Protein AF-A0A920QFX6-F1 (afdb_monomer_lite)

Foldseek 3Di:
DPDQVVQVVQADPVDGSAHEDEWEAPPDPRLVVVVVVCVVVVVVVHYDHDHPNVVPPVPPD

Radius of gyration: 12.04 Å; chains: 1; bounding box: 28×29×25 Å

Sequence (61 aa):
MKRADIAALFADPEAPGKGRMTSCISGWTCYTINLVKHKVYGLDKFYTNFDPGLGGALMRL

Secondary structure (DSSP, 8-state):
--SHHHHHTTB-TTSTTSEEEE-PPTTSHHHHHHHHHHHHTTGGGTEEEE-TIIIIIS---

pLDDT: mean 80.98, std 13.86, range [37.88, 93.88]

Structure (mmCIF, N/CA/C/O backbone):
data_AF-A0A920QFX6-F1
#
_entry.id   AF-A0A920QFX6-F1
#
loop_
_atom_site.group_PDB
_atom_site.id
_atom_site.type_symbol
_atom_site.label_atom_id
_atom_site.label_alt_id
_atom_site.label_comp_id
_atom_site.label_asym_id
_atom_site.label_entity_id
_atom_site.label_seq_id
_atom_site.pdbx_PDB_ins_code
_atom_site.Cartn_x
_atom_site.Cartn_y
_atom_site.Cartn_z
_atom_site.occupancy
_atom_site.B_iso_or_equiv
_atom_site.auth_seq_id
_atom_site.auth_comp_id
_atom_site.auth_asym_id
_atom_site.auth_atom_id
_atom_site.pdbx_PDB_model_num
ATOM 1 N N . MET A 1 1 ? -10.668 5.706 1.738 1.00 69.12 1 MET A N 1
ATOM 2 C CA . MET A 1 1 ? -9.689 4.624 1.993 1.00 69.12 1 MET A CA 1
ATOM 3 C C . MET A 1 1 ? -9.262 4.494 3.458 1.00 69.12 1 MET A C 1
ATOM 5 O O . MET A 1 1 ? -9.195 3.364 3.899 1.00 69.12 1 MET A O 1
ATOM 9 N N . LYS A 1 2 ? -9.058 5.557 4.259 1.00 80.12 2 LYS A N 1
ATOM 10 C CA . LYS A 1 2 ? -8.687 5.473 5.703 1.00 80.12 2 LYS A CA 1
ATOM 11 C C . LYS A 1 2 ? -9.802 4.985 6.659 1.00 80.12 2 LYS A C 1
ATOM 13 O O . LYS A 1 2 ? -9.971 5.536 7.742 1.00 80.12 2 LYS A O 1
ATOM 18 N N . ARG A 1 3 ? -10.627 4.029 6.239 1.00 83.75 3 ARG A N 1
ATOM 19 C CA . ARG A 1 3 ? -11.695 3.462 7.069 1.00 83.75 3 ARG A CA 1
ATOM 20 C C . ARG A 1 3 ? -11.604 1.943 7.038 1.00 83.75 3 ARG A C 1
ATOM 22 O O . ARG A 1 3 ? -11.341 1.374 5.979 1.00 83.75 3 ARG A O 1
ATOM 29 N N . ALA A 1 4 ? -11.833 1.318 8.188 1.00 81.38 4 ALA A N 1
ATOM 30 C CA . ALA A 1 4 ? -11.735 -0.129 8.346 1.00 81.38 4 ALA A CA 1
ATOM 31 C C . ALA A 1 4 ? -12.826 -0.885 7.571 1.00 81.38 4 ALA A C 1
ATOM 33 O O . ALA A 1 4 ? -12.555 -1.938 7.013 1.00 81.38 4 ALA A O 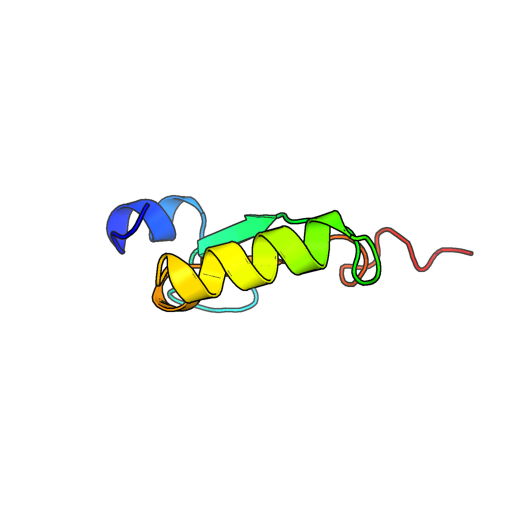1
ATOM 34 N N . ASP A 1 5 ? -14.028 -0.320 7.460 1.00 87.31 5 ASP A N 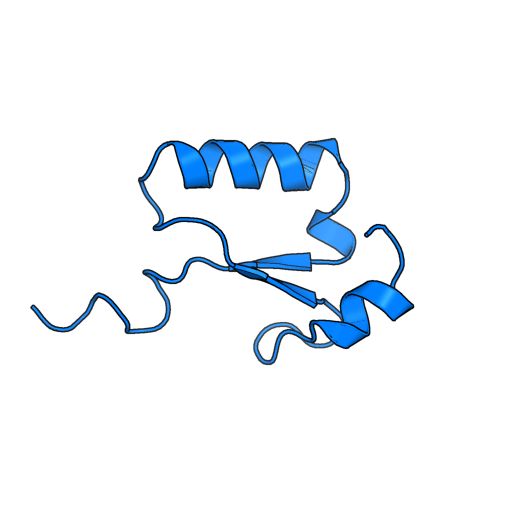1
ATOM 35 C CA . ASP A 1 5 ? -15.126 -0.907 6.688 1.00 87.31 5 ASP A CA 1
ATOM 36 C C . ASP A 1 5 ? -14.823 -0.942 5.182 1.00 87.31 5 ASP A C 1
ATOM 38 O O . ASP A 1 5 ? -15.111 -1.926 4.512 1.00 87.31 5 ASP A O 1
ATOM 42 N N . ILE A 1 6 ? -14.161 0.096 4.659 1.00 86.38 6 ILE A N 1
ATOM 43 C CA . ILE A 1 6 ? -13.707 0.120 3.264 1.00 86.38 6 ILE A CA 1
ATOM 44 C C . ILE A 1 6 ? -12.536 -0.844 3.057 1.00 86.38 6 ILE A C 1
ATOM 46 O O . ILE A 1 6 ? -12.477 -1.509 2.031 1.00 86.38 6 ILE A O 1
ATOM 50 N N . ALA A 1 7 ? -11.620 -0.953 4.023 1.00 85.75 7 ALA A N 1
ATOM 51 C CA . ALA A 1 7 ? -10.512 -1.903 3.946 1.00 85.75 7 ALA A CA 1
ATOM 52 C C . ALA A 1 7 ? -10.991 -3.365 3.977 1.00 85.75 7 ALA A C 1
ATOM 54 O O . ALA A 1 7 ? -10.421 -4.202 3.281 1.00 85.75 7 ALA A O 1
ATOM 55 N N . ALA A 1 8 ? -12.070 -3.657 4.711 1.00 86.44 8 ALA A N 1
ATOM 56 C CA . ALA A 1 8 ? -12.676 -4.985 4.775 1.00 86.44 8 ALA A CA 1
ATOM 57 C C . ALA A 1 8 ? -13.229 -5.466 3.421 1.00 86.44 8 ALA A C 1
ATOM 59 O O . ALA A 1 8 ? -13.211 -6.665 3.156 1.00 86.44 8 ALA A O 1
ATOM 60 N N . LEU A 1 9 ? -13.650 -4.552 2.534 1.00 88.00 9 LEU A N 1
ATOM 61 C CA . LEU A 1 9 ? -14.049 -4.902 1.160 1.00 88.00 9 LEU A CA 1
ATOM 62 C C . LEU A 1 9 ? -12.890 -5.477 0.338 1.00 88.00 9 LEU A C 1
ATOM 64 O O . LEU A 1 9 ? -13.115 -6.219 -0.613 1.00 88.00 9 LEU A O 1
ATOM 68 N N . PHE A 1 10 ? -11.658 -5.137 0.707 1.00 88.69 10 PHE A N 1
ATOM 69 C CA . PHE A 1 10 ? -10.442 -5.580 0.041 1.00 88.69 10 PHE A CA 1
ATOM 70 C C . PHE A 1 10 ? -9.654 -6.545 0.924 1.00 88.69 10 PHE A C 1
ATOM 72 O O . PHE A 1 10 ? -8.437 -6.491 0.891 1.00 88.69 10 PHE A O 1
ATOM 79 N N . ALA A 1 11 ? -10.300 -7.369 1.751 1.00 88.31 11 ALA A N 1
ATOM 80 C CA . ALA A 1 11 ? -9.626 -8.185 2.765 1.00 88.31 11 ALA A CA 1
ATOM 81 C C . ALA A 1 11 ? -8.379 -8.927 2.244 1.00 88.31 11 ALA A C 1
ATOM 83 O O . ALA A 1 11 ? -8.412 -9.609 1.218 1.00 88.31 11 ALA A O 1
ATOM 84 N N . ASP A 1 12 ? -7.277 -8.792 2.978 1.00 86.25 12 ASP A N 1
ATOM 85 C CA . ASP A 1 12 ? -6.024 -9.473 2.693 1.00 86.25 12 ASP A CA 1
ATOM 86 C C . ASP A 1 12 ? -6.013 -10.867 3.351 1.00 86.25 12 ASP A C 1
ATOM 88 O O . ASP A 1 12 ? -6.011 -10.946 4.584 1.00 86.25 12 ASP A O 1
ATOM 92 N N . PRO A 1 13 ? -5.981 -11.975 2.583 1.00 83.62 13 PRO A N 1
ATOM 93 C CA . PRO A 1 13 ? -5.914 -13.318 3.159 1.00 83.62 13 PRO A CA 1
ATOM 94 C C . PRO A 1 13 ? -4.599 -13.595 3.908 1.00 83.62 13 PRO A C 1
ATOM 96 O O . PRO A 1 13 ? -4.568 -14.491 4.747 1.00 83.62 13 PRO A O 1
ATOM 99 N N . GLU A 1 14 ? -3.531 -12.832 3.647 1.00 82.56 14 GLU A N 1
ATOM 100 C CA . GLU A 1 14 ? -2.229 -12.974 4.323 1.00 82.56 14 GLU A CA 1
ATOM 101 C C . GLU A 1 14 ? -2.102 -12.065 5.561 1.00 82.56 14 GLU A C 1
ATOM 103 O O . GLU A 1 14 ? -1.250 -12.298 6.418 1.00 82.56 14 GLU A O 1
ATOM 108 N N . ALA A 1 15 ? -2.967 -11.053 5.694 1.00 83.12 15 ALA A N 1
ATOM 109 C CA . ALA A 1 15 ? -2.970 -10.109 6.811 1.00 83.12 15 ALA A CA 1
ATOM 110 C C . ALA A 1 15 ? -4.404 -9.856 7.323 1.00 83.12 15 ALA A C 1
ATOM 112 O O . ALA A 1 15 ? -5.031 -8.851 6.965 1.00 83.12 15 ALA A O 1
ATOM 113 N N . PRO A 1 16 ? -4.927 -10.737 8.200 1.00 82.69 16 PRO A N 1
ATOM 114 C CA . PRO A 1 16 ? -6.277 -10.617 8.741 1.00 82.69 16 PRO A CA 1
ATOM 115 C C . PRO A 1 16 ? -6.516 -9.249 9.396 1.00 82.69 16 PRO A C 1
ATOM 117 O O . PRO A 1 16 ? -5.744 -8.803 10.243 1.00 82.69 16 PRO A O 1
ATOM 120 N N . GLY A 1 17 ? -7.600 -8.577 9.003 1.00 83.44 17 GLY A N 1
ATOM 121 C CA . GLY A 1 17 ? -7.969 -7.251 9.517 1.00 83.44 17 GLY A CA 1
ATOM 122 C C . GLY A 1 17 ? -7.423 -6.065 8.715 1.00 83.44 17 GLY A C 1
ATOM 123 O O . GLY A 1 17 ? -7.756 -4.922 9.035 1.00 83.44 17 GLY A O 1
ATOM 124 N N . LYS A 1 18 ? -6.639 -6.310 7.657 1.00 89.44 18 LYS A N 1
ATOM 125 C CA . LYS A 1 18 ? -6.236 -5.291 6.679 1.00 89.44 18 LYS A CA 1
ATOM 126 C C . LYS A 1 18 ? -6.789 -5.602 5.294 1.00 89.44 18 LYS A C 1
ATOM 128 O O . LYS A 1 18 ? -7.089 -6.747 4.969 1.00 89.44 18 LYS A O 1
ATOM 133 N N . GLY A 1 19 ? -6.921 -4.559 4.483 1.00 90.00 19 GLY A N 1
ATOM 134 C CA . GLY A 1 19 ? -7.177 -4.689 3.057 1.00 90.00 19 GLY A CA 1
ATOM 135 C C . GLY A 1 19 ? -5.885 -4.923 2.268 1.00 90.00 19 GLY A C 1
ATOM 136 O O . GLY A 1 19 ? -4.804 -4.533 2.693 1.00 90.00 19 GLY A O 1
ATOM 137 N N . ARG A 1 20 ? -5.966 -5.512 1.085 1.00 89.56 20 ARG A N 1
ATOM 138 C CA . ARG A 1 20 ? -4.858 -5.709 0.160 1.00 89.56 20 ARG A CA 1
ATOM 139 C C . ARG A 1 20 ? -4.896 -4.620 -0.902 1.00 89.56 20 ARG A C 1
ATOM 141 O O . ARG A 1 20 ? -5.886 -4.481 -1.617 1.00 89.56 20 ARG A O 1
ATOM 148 N N . MET A 1 21 ? -3.808 -3.868 -1.036 1.00 87.50 21 MET A N 1
ATOM 149 C CA . MET A 1 21 ? -3.609 -2.949 -2.155 1.00 87.50 21 MET A CA 1
ATOM 150 C C . MET A 1 21 ? -2.517 -3.501 -3.066 1.00 87.50 21 MET A C 1
ATOM 152 O O . MET A 1 21 ? -1.338 -3.480 -2.716 1.00 87.50 21 MET A O 1
ATOM 156 N N . THR A 1 22 ? -2.916 -3.993 -4.238 1.00 86.38 22 THR A N 1
ATOM 157 C CA . THR A 1 22 ? -1.981 -4.474 -5.259 1.00 86.38 22 THR A CA 1
ATOM 158 C C . THR A 1 22 ? -1.181 -3.302 -5.813 1.00 86.38 22 THR A C 1
ATOM 160 O O . THR A 1 22 ? -1.744 -2.343 -6.345 1.00 86.38 22 THR A O 1
ATOM 163 N N . SER A 1 23 ? 0.132 -3.376 -5.640 1.00 85.44 23 SER A N 1
ATOM 164 C CA . SER A 1 23 ? 1.087 -2.339 -6.007 1.00 85.44 23 SER A CA 1
ATOM 165 C C . SER A 1 23 ? 1.847 -2.743 -7.272 1.00 85.44 23 SER A C 1
ATOM 167 O O . SER A 1 23 ? 1.296 -3.382 -8.166 1.00 85.44 23 SER A O 1
ATOM 169 N N . CYS A 1 24 ? 3.117 -2.362 -7.359 1.00 84.94 24 CYS A N 1
ATOM 170 C CA . CYS A 1 24 ? 4.035 -2.795 -8.404 1.00 84.94 24 CYS A CA 1
ATOM 171 C C . CYS A 1 24 ? 4.949 -3.931 -7.952 1.00 84.94 24 CYS A C 1
ATOM 173 O O . CYS A 1 24 ? 5.052 -4.207 -6.761 1.00 84.94 24 CYS A O 1
ATOM 175 N N . ILE A 1 25 ? 5.666 -4.508 -8.918 1.00 84.06 25 ILE A N 1
ATOM 176 C CA . ILE A 1 25 ? 6.731 -5.476 -8.664 1.00 84.06 25 ILE A CA 1
ATOM 177 C C . ILE A 1 25 ? 7.820 -4.841 -7.790 1.00 84.06 25 ILE A C 1
ATOM 179 O O . ILE A 1 25 ? 8.278 -3.72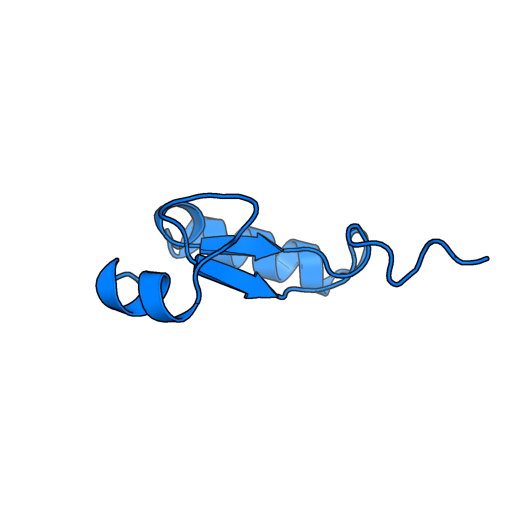8 -8.086 1.00 84.06 25 ILE A O 1
ATOM 183 N N . SER A 1 26 ? 8.247 -5.529 -6.727 1.00 78.62 26 SER A N 1
ATOM 184 C CA . SER A 1 26 ? 9.373 -5.077 -5.899 1.00 78.62 26 SER A CA 1
ATOM 185 C C . SER A 1 26 ? 10.611 -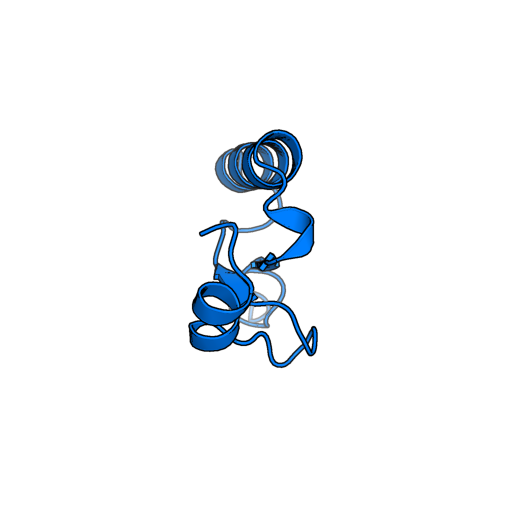4.819 -6.764 1.00 78.62 26 SER A C 1
ATOM 187 O O . SER A 1 26 ? 10.982 -5.624 -7.612 1.00 78.62 26 SER A O 1
ATOM 189 N N . GLY A 1 27 ? 11.253 -3.667 -6.563 1.00 80.75 27 GLY A N 1
ATOM 190 C CA . GLY A 1 27 ? 12.386 -3.211 -7.379 1.00 80.75 27 GLY A CA 1
ATOM 191 C C . GLY A 1 27 ? 12.007 -2.233 -8.496 1.00 80.75 27 GLY A C 1
ATOM 192 O O . GLY A 1 27 ? 12.881 -1.539 -9.009 1.00 80.75 27 GLY A O 1
ATOM 193 N N . TRP A 1 28 ? 10.721 -2.091 -8.835 1.00 84.12 28 TRP A N 1
ATOM 194 C CA . TRP A 1 28 ? 10.273 -1.041 -9.753 1.00 84.12 28 TRP A CA 1
ATOM 195 C C . TRP A 1 28 ? 10.092 0.286 -9.016 1.00 84.12 28 TRP A C 1
ATOM 197 O O . TRP A 1 28 ? 9.608 0.329 -7.884 1.00 84.12 28 TRP A O 1
ATOM 207 N N . THR A 1 29 ? 10.375 1.403 -9.688 1.00 87.31 29 THR A N 1
ATOM 208 C CA . THR A 1 29 ? 10.214 2.749 -9.109 1.00 87.31 29 THR A CA 1
ATOM 209 C C . THR A 1 29 ? 8.794 2.995 -8.588 1.00 87.31 29 THR A C 1
ATOM 211 O O . THR A 1 29 ? 8.604 3.627 -7.547 1.00 87.31 29 THR A O 1
ATOM 214 N N . CYS A 1 30 ? 7.776 2.449 -9.261 1.00 85.75 30 CYS A N 1
ATOM 215 C CA . CYS A 1 30 ? 6.392 2.600 -8.826 1.00 85.75 30 CYS A CA 1
ATOM 216 C C . CYS A 1 30 ? 6.064 1.830 -7.537 1.00 85.75 30 CYS A C 1
ATOM 218 O O . CYS A 1 30 ? 5.157 2.251 -6.819 1.00 85.75 30 CYS A O 1
ATOM 220 N N . TYR A 1 31 ? 6.821 0.785 -7.180 1.00 88.69 31 TYR A N 1
ATOM 221 C CA . TYR A 1 31 ? 6.681 0.124 -5.880 1.00 88.69 31 TYR A CA 1
ATOM 222 C C . TYR A 1 31 ? 7.117 1.065 -4.759 1.00 88.69 31 TYR A C 1
ATOM 224 O O . TYR A 1 31 ? 6.353 1.324 -3.831 1.00 88.69 31 TYR A O 1
ATOM 232 N N . THR A 1 32 ? 8.301 1.667 -4.895 1.00 87.94 32 THR A N 1
ATOM 233 C CA . THR A 1 32 ? 8.839 2.620 -3.915 1.00 87.94 32 THR A CA 1
ATOM 234 C C . THR A 1 32 ? 7.919 3.826 -3.742 1.00 87.94 32 THR A C 1
ATOM 236 O O . THR A 1 32 ? 7.623 4.223 -2.616 1.00 87.94 32 THR A O 1
ATOM 239 N N . ILE A 1 33 ? 7.394 4.376 -4.843 1.00 91.31 33 ILE A N 1
ATOM 240 C CA . ILE A 1 33 ? 6.444 5.496 -4.785 1.00 91.31 33 ILE A CA 1
ATOM 241 C C . ILE A 1 33 ? 5.167 5.093 -4.032 1.00 91.31 33 ILE A C 1
ATOM 243 O O . ILE A 1 33 ? 4.699 5.849 -3.179 1.00 91.31 33 ILE A O 1
ATOM 247 N N . ASN A 1 34 ? 4.600 3.917 -4.313 1.00 88.62 34 ASN A N 1
ATOM 248 C CA . ASN A 1 34 ? 3.394 3.447 -3.625 1.00 88.62 34 ASN A CA 1
ATOM 249 C C . ASN A 1 34 ? 3.641 3.122 -2.146 1.00 88.62 34 ASN A C 1
ATOM 251 O O . ASN A 1 34 ? 2.767 3.388 -1.319 1.00 88.62 34 ASN A O 1
ATOM 255 N N . LEU A 1 35 ? 4.829 2.622 -1.802 1.00 89.62 35 LEU A N 1
ATOM 256 C CA . LEU A 1 35 ? 5.230 2.361 -0.421 1.00 89.62 35 LEU A CA 1
ATOM 257 C C . LEU A 1 35 ? 5.331 3.663 0.384 1.00 89.62 35 LEU A C 1
ATOM 259 O O . LEU A 1 35 ? 4.772 3.765 1.478 1.00 89.62 35 LEU A O 1
ATOM 263 N N . VAL A 1 36 ? 5.981 4.686 -0.181 1.00 92.62 36 VAL A N 1
ATOM 264 C CA . VAL A 1 36 ? 6.056 6.015 0.441 1.00 92.62 36 VAL A CA 1
ATOM 265 C C . VAL A 1 36 ? 4.655 6.602 0.593 1.00 92.62 36 VAL A C 1
ATOM 267 O O . VAL A 1 36 ? 4.309 7.035 1.690 1.00 92.62 36 VAL A O 1
ATOM 270 N N . LYS A 1 37 ? 3.814 6.541 -0.451 1.00 90.38 37 LYS A N 1
ATOM 271 C CA . LYS A 1 37 ? 2.410 6.993 -0.398 1.00 90.38 37 LYS A CA 1
ATOM 272 C C . LYS A 1 37 ? 1.611 6.289 0.697 1.00 90.38 37 LYS A C 1
ATOM 274 O O . LYS A 1 37 ? 0.892 6.952 1.439 1.00 90.38 37 LYS A O 1
ATOM 279 N N . HIS A 1 38 ? 1.774 4.976 0.850 1.00 90.12 38 HIS A N 1
ATOM 280 C CA . HIS A 1 38 ? 1.130 4.222 1.927 1.00 90.12 38 HIS A CA 1
ATOM 281 C C . HIS A 1 38 ? 1.498 4.755 3.308 1.00 90.12 38 HIS A C 1
ATOM 283 O O . HIS A 1 38 ? 0.620 4.911 4.158 1.00 90.12 38 HIS A O 1
ATOM 289 N N . LYS A 1 39 ? 2.782 5.057 3.517 1.00 90.12 39 LYS A N 1
ATOM 290 C CA . LYS A 1 39 ? 3.288 5.582 4.786 1.00 90.12 39 LYS A CA 1
ATOM 291 C C . LYS A 1 39 ? 2.826 7.015 5.041 1.00 90.12 39 LYS A C 1
ATOM 293 O O . LYS A 1 39 ? 2.256 7.279 6.096 1.00 90.12 39 LYS A O 1
ATOM 298 N N . VAL A 1 40 ? 2.993 7.928 4.082 1.00 93.88 40 VAL A N 1
ATOM 299 C CA . VAL A 1 40 ? 2.638 9.347 4.286 1.00 93.88 40 VAL A CA 1
ATOM 300 C C . VAL A 1 40 ? 1.130 9.575 4.384 1.00 93.88 40 VAL A C 1
ATOM 302 O O . VAL A 1 40 ? 0.691 10.487 5.078 1.00 93.88 40 VAL A O 1
ATOM 305 N N . TYR A 1 41 ? 0.315 8.736 3.739 1.00 89.44 41 TYR A N 1
ATOM 306 C CA . TYR A 1 41 ? -1.144 8.815 3.846 1.00 89.44 41 TYR A CA 1
ATOM 307 C C . TYR A 1 41 ? -1.713 8.029 5.035 1.00 89.44 41 TYR A C 1
ATOM 309 O O . TYR A 1 41 ? -2.929 8.051 5.245 1.00 89.44 41 TYR A O 1
ATOM 317 N N . GLY A 1 42 ? -0.865 7.350 5.818 1.00 89.69 42 GLY A N 1
ATOM 318 C CA . GLY A 1 42 ? -1.285 6.514 6.946 1.00 89.69 42 GLY A CA 1
ATOM 319 C C . GLY A 1 42 ? -2.169 5.337 6.527 1.00 89.69 42 GLY A C 1
ATOM 320 O O . GLY A 1 42 ? -3.008 4.878 7.305 1.00 89.69 42 GLY A O 1
ATOM 321 N N . LEU A 1 43 ? -2.029 4.884 5.279 1.00 89.38 43 LEU A N 1
ATOM 322 C CA . LEU A 1 43 ? -2.765 3.745 4.735 1.00 89.38 43 LEU A CA 1
ATOM 323 C C . LEU A 1 43 ? -2.153 2.416 5.178 1.00 89.38 43 LEU A C 1
ATOM 325 O O . LEU A 1 43 ? -2.865 1.422 5.191 1.00 89.38 43 LEU A O 1
ATOM 329 N N . ASP A 1 44 ? -0.895 2.397 5.623 1.00 87.94 44 ASP A N 1
ATOM 330 C CA . ASP A 1 44 ? -0.203 1.199 6.125 1.00 87.94 44 ASP A CA 1
ATOM 331 C C . ASP A 1 44 ? -0.868 0.556 7.362 1.00 87.94 44 ASP A C 1
ATOM 333 O O . ASP A 1 44 ? -0.653 -0.622 7.672 1.00 87.94 44 ASP A O 1
ATOM 337 N N . LYS A 1 45 ? -1.716 1.319 8.061 1.00 88.19 45 LYS A N 1
ATOM 338 C CA . LYS A 1 45 ? -2.557 0.829 9.162 1.00 88.19 45 LYS A CA 1
ATOM 339 C C . LYS A 1 45 ? -3.756 0.013 8.681 1.00 88.19 45 LYS A C 1
ATOM 341 O O . LYS A 1 45 ? -4.197 -0.874 9.401 1.00 88.19 45 LYS A O 1
ATOM 346 N N . PHE A 1 46 ? -4.260 0.309 7.486 1.00 90.00 46 PHE A N 1
ATOM 347 C CA . PHE A 1 46 ? -5.494 -0.264 6.947 1.00 90.00 46 PHE A CA 1
ATOM 348 C C . PHE A 1 46 ? -5.249 -1.224 5.787 1.00 90.00 46 PHE A C 1
ATOM 350 O O . PHE A 1 46 ? -6.063 -2.116 5.589 1.00 90.00 46 PHE A O 1
ATOM 357 N N . TYR A 1 47 ? -4.157 -1.052 5.038 1.00 89.00 47 TYR A N 1
ATOM 358 C CA . TYR A 1 47 ? -3.850 -1.844 3.856 1.00 89.00 47 TYR A CA 1
ATOM 359 C C . TYR A 1 47 ? -2.423 -2.379 3.871 1.00 89.00 47 TYR A C 1
ATOM 361 O O . TYR A 1 47 ? -1.491 -1.717 4.336 1.00 89.00 47 TYR A O 1
ATOM 369 N N . THR A 1 48 ? -2.266 -3.570 3.310 1.00 89.56 48 THR A N 1
ATOM 370 C CA . THR A 1 48 ? -0.985 -4.168 2.957 1.00 89.56 48 THR A CA 1
ATOM 371 C C . THR A 1 48 ? -0.628 -3.756 1.532 1.00 89.56 48 THR A C 1
ATOM 373 O O . THR A 1 48 ? -1.424 -3.933 0.607 1.00 89.56 48 THR A O 1
ATOM 376 N N . ASN A 1 49 ? 0.578 -3.218 1.347 1.00 85.81 49 ASN A N 1
ATOM 377 C CA . ASN A 1 49 ? 1.139 -2.952 0.024 1.00 85.81 49 ASN A CA 1
ATOM 378 C C . ASN A 1 49 ? 1.621 -4.281 -0.569 1.00 85.81 49 ASN A C 1
ATOM 380 O O . ASN A 1 49 ? 2.727 -4.729 -0.269 1.00 85.81 49 ASN A O 1
ATOM 384 N N . PHE A 1 50 ? 0.759 -4.922 -1.350 1.00 86.06 50 PHE A N 1
ATOM 385 C CA . PHE A 1 50 ? 1.001 -6.249 -1.894 1.00 86.06 50 PHE A CA 1
ATOM 386 C C . PHE A 1 50 ? 1.792 -6.160 -3.195 1.00 86.06 50 PHE A C 1
ATOM 388 O O . PHE A 1 50 ? 1.388 -5.482 -4.143 1.00 86.06 50 PHE A O 1
ATOM 395 N N . ASP A 1 51 ? 2.920 -6.859 -3.220 1.00 84.06 51 ASP A N 1
ATOM 396 C CA . ASP A 1 51 ? 3.764 -7.013 -4.393 1.00 84.06 51 ASP A CA 1
ATOM 397 C C . ASP A 1 51 ? 3.311 -8.238 -5.211 1.00 84.06 51 ASP A C 1
ATOM 399 O O . ASP A 1 51 ? 3.495 -9.373 -4.759 1.00 84.06 51 ASP A O 1
ATOM 403 N N . PRO A 1 52 ? 2.763 -8.054 -6.427 1.00 73.94 52 PRO A N 1
ATOM 404 C CA . PRO A 1 52 ? 2.373 -9.176 -7.276 1.00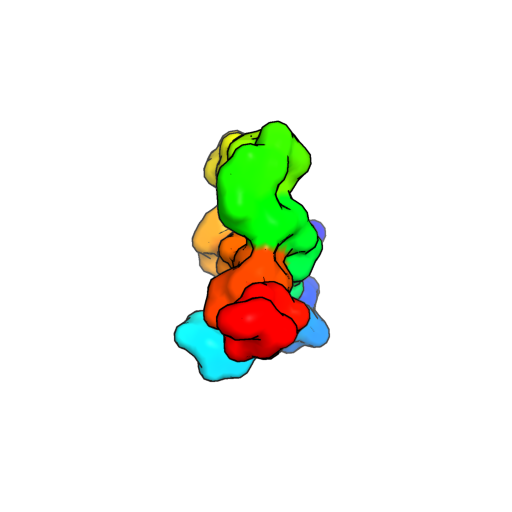 73.94 52 PRO A CA 1
ATOM 405 C C . PRO A 1 52 ? 3.567 -10.034 -7.738 1.00 73.94 52 PRO A C 1
ATOM 407 O O . PRO A 1 52 ? 3.356 -11.169 -8.164 1.00 73.94 52 PRO A O 1
ATOM 410 N N . GLY A 1 53 ? 4.808 -9.538 -7.640 1.00 67.75 53 GLY A N 1
ATOM 411 C CA . GLY A 1 53 ? 6.021 -10.297 -7.958 1.00 67.75 53 GLY A CA 1
ATOM 412 C C . GLY A 1 53 ? 6.397 -11.352 -6.911 1.00 67.75 53 G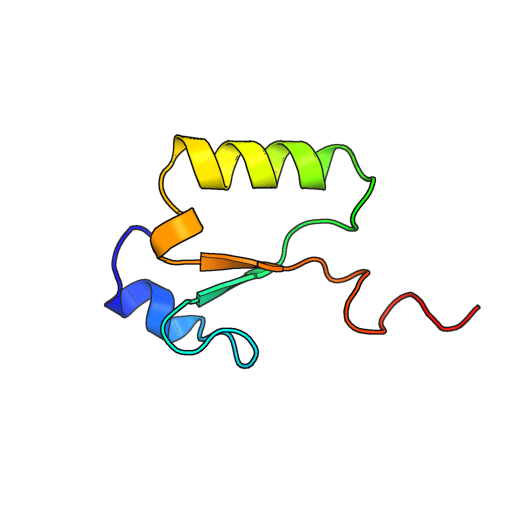LY A C 1
ATOM 413 O O . GLY A 1 53 ? 6.950 -12.390 -7.273 1.00 67.75 53 GLY A O 1
ATOM 414 N N . LEU A 1 54 ? 6.040 -11.133 -5.642 1.00 59.16 54 LEU A N 1
ATOM 415 C CA . LEU A 1 54 ? 6.290 -12.057 -4.526 1.00 59.16 54 LEU A CA 1
ATOM 416 C C . LEU A 1 54 ? 5.258 -13.204 -4.448 1.00 59.16 54 LEU A C 1
ATOM 418 O O . LEU A 1 54 ? 5.556 -14.259 -3.896 1.00 59.16 54 LEU A O 1
ATOM 422 N N . GLY A 1 55 ? 4.070 -13.044 -5.048 1.00 54.38 55 GLY A N 1
ATOM 423 C CA . GLY A 1 55 ? 2.954 -14.007 -5.000 1.00 54.38 55 GLY A CA 1
ATOM 424 C C . GLY A 1 55 ? 3.003 -15.169 -6.006 1.00 54.38 55 GLY A C 1
ATOM 425 O O . GLY A 1 55 ? 1.960 -15.727 -6.337 1.00 54.38 55 GLY A O 1
ATOM 426 N N . GLY A 1 56 ? 4.175 -15.523 -6.542 1.00 50.50 56 GLY A N 1
ATOM 427 C CA . GLY A 1 56 ? 4.325 -16.644 -7.487 1.00 50.50 56 GLY A CA 1
ATOM 428 C C . GLY A 1 56 ? 4.011 -16.333 -8.959 1.00 50.50 56 GLY A C 1
ATOM 429 O O . GLY A 1 56 ? 4.085 -17.234 -9.790 1.00 50.50 56 GLY A O 1
ATOM 430 N N . ALA A 1 57 ? 3.718 -15.078 -9.322 1.00 54.28 57 ALA A N 1
ATOM 431 C CA . ALA A 1 57 ? 3.443 -14.700 -10.715 1.00 54.28 57 ALA A CA 1
ATOM 432 C C . ALA A 1 57 ? 4.707 -14.546 -11.590 1.00 54.28 57 ALA A C 1
ATOM 434 O O . ALA A 1 57 ? 4.608 -14.623 -12.811 1.00 54.28 57 ALA A O 1
ATOM 435 N N . LEU A 1 58 ? 5.892 -14.352 -10.992 1.00 48.59 58 LEU A N 1
ATOM 436 C CA . LEU A 1 58 ? 7.167 -14.198 -11.718 1.00 48.59 58 LEU A CA 1
ATOM 437 C C . LEU A 1 58 ? 8.201 -15.295 -11.429 1.00 48.59 58 LEU A C 1
ATOM 439 O O . LEU A 1 58 ? 9.245 -15.327 -12.072 1.00 48.59 58 LEU A O 1
ATOM 443 N N . MET A 1 59 ? 7.918 -16.234 -10.521 1.00 37.88 59 MET A N 1
ATOM 444 C CA . MET A 1 59 ? 8.816 -17.357 -10.212 1.00 37.88 59 MET A CA 1
ATOM 445 C C . MET A 1 59 ? 8.485 -18.591 -11.072 1.00 37.88 59 MET A C 1
ATOM 447 O O . MET A 1 59 ? 8.247 -19.686 -10.569 1.00 37.88 59 MET A O 1
ATOM 451 N N . ARG A 1 60 ? 8.413 -18.383 -12.392 1.00 38.31 60 ARG A N 1
ATOM 452 C CA . ARG A 1 60 ? 8.418 -19.428 -13.434 1.00 38.31 60 ARG A CA 1
ATOM 453 C C . ARG A 1 60 ? 9.363 -19.030 -14.574 1.00 38.31 60 ARG A C 1
ATOM 455 O O . ARG A 1 60 ? 8.964 -18.980 -15.736 1.00 38.31 60 ARG A O 1
ATOM 462 N N . LEU A 1 61 ? 10.607 -18.730 -14.221 1.00 41.81 61 LEU A N 1
ATOM 463 C CA . LEU A 1 61 ? 11.734 -18.782 -15.149 1.00 41.81 61 LEU A CA 1
ATOM 464 C C . LEU A 1 61 ? 12.710 -19.841 -14.649 1.00 41.81 61 LEU A C 1
ATOM 466 O O . LEU A 1 61 ? 12.977 -19.830 -13.426 1.00 41.81 61 LEU A O 1
#